Protein AF-A0A9D2I1Z8-F1 (afdb_monomer_lite)

InterPro domains:
  IPR029052 Metallo-dependent phosphatase-like [G3DSA:3.60.21.10] (1-65)
  IPR029052 Metallo-dependent phosphatase-like [SSF56300] (2-64)

pLDDT: mean 95.26, std 3.92, range [72.06, 98.44]

Organism: NCBI:txid2838627

Secondary structure (DSSP, 8-state):
-PPEEEEEE---TT--SSEETTTTEE-S-SHHHHHHHHHHHHHHSEEEEEE-S--SSSSHHHHH-

Sequence (65 aa):
MKKLKFICTTDIHGTIHPLDFSSNQAVDYGLSRFSTYLKKERQDHDVILIDNGDVNQGSPFVTYA

Structure (mmCIF, N/CA/C/O backbone):
data_AF-A0A9D2I1Z8-F1
#
_entry.id   AF-A0A9D2I1Z8-F1
#
loop_
_atom_site.group_PDB
_atom_site.id
_atom_site.type_symbol
_atom_site.label_atom_id
_atom_site.label_alt_id
_atom_site.label_comp_id
_atom_site.label_asym_id
_atom_site.label_entity_id
_atom_site.label_seq_id
_atom_site.pdbx_PDB_ins_code
_atom_site.Cartn_x
_atom_site.Cartn_y
_atom_site.Cartn_z
_atom_site.occupancy
_atom_site.B_iso_or_equiv
_atom_site.auth_seq_id
_atom_site.auth_comp_id
_atom_site.auth_asym_id
_atom_site.auth_atom_id
_atom_site.pdbx_PDB_model_num
ATOM 1 N N . MET A 1 1 ? -18.433 5.117 21.883 1.00 82.25 1 MET A N 1
ATOM 2 C CA . MET A 1 1 ? -18.768 4.738 20.492 1.00 82.25 1 MET A CA 1
ATOM 3 C C . MET A 1 1 ? -17.540 4.942 19.631 1.00 82.25 1 MET A C 1
ATOM 5 O O . MET A 1 1 ? -16.898 5.978 19.785 1.00 82.25 1 MET A O 1
ATOM 9 N N . LYS A 1 2 ? -17.206 3.981 18.764 1.00 90.75 2 LYS A N 1
ATOM 10 C CA . LYS A 1 2 ? -16.187 4.196 17.731 1.00 90.75 2 LYS A CA 1
ATOM 11 C C . LYS A 1 2 ? -16.714 5.204 16.705 1.00 90.75 2 LYS A C 1
ATOM 13 O O . LYS A 1 2 ? -17.918 5.273 16.466 1.00 90.75 2 LYS A O 1
ATOM 18 N N . LYS A 1 3 ? -15.827 6.034 16.151 1.00 96.44 3 LYS A N 1
ATOM 19 C CA . LYS A 1 3 ? -16.169 6.921 15.026 1.00 96.44 3 LYS A CA 1
ATOM 20 C C . LYS A 1 3 ? -16.040 6.136 13.722 1.00 96.44 3 LYS A C 1
ATOM 22 O O . LYS A 1 3 ? -15.075 5.387 13.577 1.00 96.44 3 LYS A O 1
ATOM 27 N N . LEU A 1 4 ? -16.964 6.359 12.789 1.00 98.06 4 LEU A N 1
ATOM 28 C CA . LEU A 1 4 ? -16.837 5.880 11.415 1.00 98.06 4 LEU A CA 1
ATOM 29 C C . LEU A 1 4 ? -15.743 6.685 10.699 1.00 98.06 4 LEU A C 1
ATOM 31 O O . LEU A 1 4 ? -15.777 7.918 10.718 1.00 98.06 4 LEU A O 1
ATOM 35 N N . LYS A 1 5 ? -14.778 6.000 10.083 1.00 98.19 5 LYS A N 1
ATOM 36 C CA . LYS A 1 5 ? -13.658 6.603 9.353 1.00 98.19 5 LYS A CA 1
ATOM 37 C C . LYS A 1 5 ? -13.605 6.058 7.929 1.00 98.19 5 LYS A C 1
ATOM 39 O O . LYS A 1 5 ? -13.537 4.848 7.726 1.00 98.19 5 LYS A O 1
ATOM 44 N N . PHE A 1 6 ? -13.600 6.963 6.957 1.00 98.31 6 PHE A N 1
ATOM 45 C CA . PHE A 1 6 ? -13.347 6.638 5.558 1.00 98.31 6 PHE A CA 1
ATOM 46 C C . PHE A 1 6 ? -11.858 6.822 5.276 1.00 98.31 6 PHE A C 1
ATOM 48 O O . PHE A 1 6 ? -11.291 7.868 5.592 1.00 98.31 6 PHE A O 1
ATOM 55 N N . ILE A 1 7 ? -11.227 5.795 4.721 1.00 98.19 7 ILE A N 1
ATOM 56 C CA . ILE A 1 7 ? -9.835 5.828 4.272 1.00 98.19 7 ILE A CA 1
ATOM 57 C C . ILE A 1 7 ? -9.849 5.492 2.788 1.00 98.19 7 ILE A C 1
ATOM 59 O O . ILE A 1 7 ? -10.440 4.486 2.405 1.00 98.19 7 ILE A O 1
ATOM 63 N N . CYS A 1 8 ? -9.205 6.323 1.973 1.00 98.00 8 CYS A N 1
ATOM 64 C CA . CYS A 1 8 ? -9.160 6.143 0.528 1.00 98.00 8 CYS A CA 1
ATOM 65 C C . CYS A 1 8 ? -7.715 5.978 0.052 1.00 98.00 8 CYS A C 1
ATOM 67 O O . CYS A 1 8 ? -6.842 6.743 0.463 1.00 98.00 8 CYS A O 1
ATOM 69 N N . THR A 1 9 ? -7.481 5.005 -0.820 1.00 97.62 9 THR A N 1
ATOM 70 C CA . THR A 1 9 ? -6.277 4.898 -1.654 1.00 97.62 9 THR A CA 1
ATOM 71 C C . THR A 1 9 ? -6.625 5.242 -3.101 1.00 97.62 9 THR A C 1
ATOM 73 O O . THR A 1 9 ? -7.796 5.241 -3.471 1.00 97.62 9 THR A O 1
ATOM 76 N N . THR A 1 10 ? -5.633 5.610 -3.905 1.00 97.44 10 THR A N 1
ATOM 77 C CA . THR A 1 10 ? -5.782 5.934 -5.332 1.00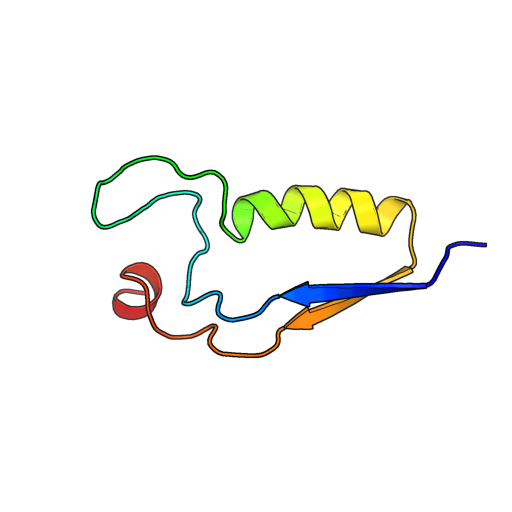 97.44 10 THR A CA 1
ATOM 78 C C . THR A 1 10 ? -4.443 5.707 -6.012 1.00 97.44 10 THR A C 1
ATOM 80 O O . THR A 1 10 ? -3.416 5.805 -5.331 1.00 97.44 10 THR A O 1
ATOM 83 N N . ASP A 1 11 ? -4.455 5.400 -7.310 1.00 96.94 11 ASP A N 1
ATOM 84 C CA . ASP A 1 11 ? -3.259 5.395 -8.164 1.00 96.94 11 ASP A CA 1
ATOM 85 C C . ASP A 1 11 ? -2.115 4.576 -7.545 1.00 96.94 11 ASP A C 1
ATOM 87 O O . ASP A 1 11 ? -0.952 4.978 -7.502 1.00 96.94 11 ASP A O 1
ATOM 91 N N . ILE A 1 12 ? -2.455 3.413 -6.979 1.00 96.94 12 ILE A N 1
ATOM 92 C CA . ILE A 1 12 ? -1.463 2.547 -6.330 1.00 96.94 12 ILE A CA 1
ATOM 93 C C . ILE A 1 12 ? -0.456 2.050 -7.364 1.00 96.94 12 ILE A C 1
ATOM 95 O O . ILE A 1 12 ? 0.705 1.817 -7.027 1.00 96.94 12 ILE A O 1
ATOM 99 N N . HIS A 1 13 ? -0.900 1.846 -8.601 1.00 96.50 13 HIS A N 1
ATOM 100 C CA . HIS A 1 13 ? -0.095 1.360 -9.706 1.00 96.50 13 HIS A CA 1
ATOM 101 C C . HIS A 1 13 ? 0.732 0.101 -9.376 1.00 96.50 13 HIS A C 1
ATOM 103 O O . HIS A 1 13 ? 1.906 -0.020 -9.720 1.00 96.50 13 HIS A O 1
ATOM 109 N N . GLY A 1 14 ? 0.168 -0.845 -8.619 1.00 94.56 14 GLY A N 1
ATOM 110 C CA . GLY A 1 14 ? 0.894 -2.039 -8.174 1.00 94.56 14 GLY A CA 1
ATOM 111 C C . GLY A 1 14 ? 2.013 -1.803 -7.146 1.00 94.56 14 GLY A C 1
ATOM 112 O O . GLY A 1 14 ? 2.812 -2.706 -6.898 1.00 94.56 14 GLY A O 1
ATOM 113 N N . THR A 1 15 ? 2.083 -0.627 -6.516 1.00 96.06 15 THR A N 1
ATOM 114 C CA . THR A 1 15 ? 3.093 -0.279 -5.502 1.00 96.06 15 THR A CA 1
ATOM 115 C C . THR A 1 15 ? 2.819 -0.991 -4.170 1.00 96.06 15 THR A C 1
ATOM 117 O O . THR A 1 15 ? 2.327 -0.421 -3.190 1.00 96.06 15 THR A O 1
ATOM 120 N N . ILE A 1 16 ? 3.110 -2.293 -4.128 1.00 94.81 16 ILE A N 1
ATOM 121 C CA . ILE A 1 16 ? 2.892 -3.143 -2.949 1.00 94.81 16 ILE A CA 1
ATOM 122 C C . ILE A 1 16 ? 4.070 -3.051 -1.972 1.00 94.81 16 ILE A C 1
ATOM 124 O O . ILE A 1 16 ? 3.886 -2.866 -0.760 1.00 94.81 16 ILE A O 1
ATOM 128 N N . HIS A 1 17 ? 5.287 -3.184 -2.493 1.00 94.88 17 HIS A N 1
ATOM 129 C CA . HIS A 1 17 ? 6.520 -3.189 -1.711 1.00 94.88 17 HIS A CA 1
ATOM 130 C C . HIS A 1 17 ? 7.043 -1.765 -1.479 1.00 94.88 17 HIS A C 1
ATOM 132 O O . HIS A 1 17 ? 6.818 -0.898 -2.320 1.00 94.88 17 HIS A O 1
ATOM 138 N N . PRO A 1 18 ? 7.771 -1.513 -0.376 1.00 95.38 18 PRO A N 1
ATOM 139 C CA . PRO A 1 18 ? 8.405 -0.228 -0.121 1.00 95.38 18 PRO A CA 1
ATOM 140 C C . PRO A 1 18 ? 9.750 -0.156 -0.853 1.00 95.38 18 PRO A C 1
ATOM 142 O O . PRO A 1 18 ? 10.798 0.042 -0.240 1.00 95.38 18 PRO A O 1
ATOM 145 N N . LEU A 1 19 ? 9.715 -0.390 -2.165 1.00 95.19 19 LEU A N 1
ATOM 146 C CA . LEU A 1 19 ? 10.871 -0.436 -3.053 1.00 95.19 19 LEU A CA 1
ATOM 147 C C . LEU A 1 19 ? 10.562 0.355 -4.325 1.00 95.19 19 LEU A C 1
ATOM 149 O O . LEU A 1 19 ? 9.558 0.094 -4.987 1.00 95.19 19 LEU A O 1
ATOM 153 N N . ASP A 1 20 ? 11.455 1.266 -4.690 1.00 94.19 20 ASP A N 1
ATOM 154 C CA . ASP A 1 20 ? 11.502 1.831 -6.033 1.00 94.19 20 ASP A CA 1
ATOM 155 C C . ASP A 1 20 ? 12.266 0.872 -6.953 1.00 94.19 20 ASP A C 1
ATOM 157 O O . ASP A 1 20 ? 13.473 0.667 -6.814 1.00 94.19 20 ASP A O 1
ATOM 161 N N . PHE A 1 21 ? 11.551 0.277 -7.907 1.00 91.56 21 PHE A N 1
ATOM 162 C CA . PHE A 1 21 ? 12.115 -0.683 -8.854 1.00 91.56 21 PHE A CA 1
ATOM 163 C C . PHE A 1 21 ? 13.106 -0.060 -9.848 1.00 91.56 21 PHE A C 1
ATOM 165 O O . PHE A 1 21 ? 13.907 -0.792 -10.424 1.00 91.56 21 PHE A O 1
ATOM 172 N N . SER A 1 22 ? 13.066 1.258 -10.069 1.00 92.12 22 SER A N 1
ATOM 173 C CA . SER A 1 22 ? 13.973 1.934 -11.005 1.00 92.12 22 SER A CA 1
ATOM 174 C C . SER A 1 22 ? 15.370 2.133 -10.415 1.00 92.12 22 SER A C 1
ATOM 176 O O . SER A 1 22 ? 16.372 1.941 -11.102 1.00 92.12 22 SER A O 1
ATOM 178 N N . SER A 1 23 ? 15.437 2.474 -9.127 1.00 95.31 23 SER A N 1
ATOM 179 C CA . SER A 1 23 ? 16.680 2.759 -8.403 1.00 95.31 23 SER A CA 1
ATOM 180 C C . SER A 1 23 ? 17.135 1.616 -7.488 1.00 95.31 23 SER A C 1
ATOM 182 O O . SER A 1 23 ? 18.254 1.643 -6.970 1.00 95.31 23 SER A O 1
ATOM 184 N N . ASN A 1 24 ? 16.279 0.610 -7.284 1.00 94.56 24 ASN A N 1
ATOM 185 C CA . ASN A 1 24 ? 16.453 -0.467 -6.311 1.00 94.56 24 ASN A CA 1
ATOM 186 C C . ASN A 1 24 ? 16.695 0.060 -4.880 1.00 94.56 24 ASN A C 1
ATOM 188 O O . ASN A 1 24 ? 17.486 -0.502 -4.121 1.00 94.56 24 ASN A O 1
ATOM 192 N N . GLN A 1 25 ? 16.040 1.170 -4.525 1.00 97.44 25 GLN A N 1
ATOM 193 C CA . GLN A 1 25 ? 16.130 1.795 -3.205 1.00 97.44 25 GLN A CA 1
ATOM 194 C C . GLN A 1 25 ? 14.833 1.636 -2.420 1.00 97.44 25 GLN A C 1
ATOM 196 O O . GLN A 1 25 ? 13.736 1.599 -2.979 1.00 97.44 25 GLN A O 1
ATOM 201 N N . ALA A 1 26 ? 14.961 1.567 -1.096 1.00 96.75 26 ALA A N 1
ATOM 202 C CA . ALA A 1 26 ? 13.806 1.571 -0.214 1.00 96.75 26 ALA A CA 1
ATOM 203 C C . ALA A 1 26 ? 13.080 2.923 -0.277 1.00 96.75 26 ALA A C 1
ATOM 205 O O . ALA A 1 26 ? 13.713 3.978 -0.305 1.00 96.75 26 ALA A O 1
ATOM 206 N N . VAL A 1 27 ? 11.752 2.879 -0.231 1.00 95.06 27 VAL A N 1
ATOM 207 C CA . VAL A 1 27 ? 10.887 4.064 -0.188 1.00 95.06 27 VAL A CA 1
ATOM 208 C C . VAL A 1 27 ? 9.974 4.024 1.032 1.00 95.06 27 VAL A C 1
ATOM 210 O O . VAL A 1 27 ? 9.779 2.987 1.668 1.00 95.06 27 VAL A O 1
ATOM 213 N N . ASP A 1 28 ? 9.411 5.170 1.397 1.00 94.44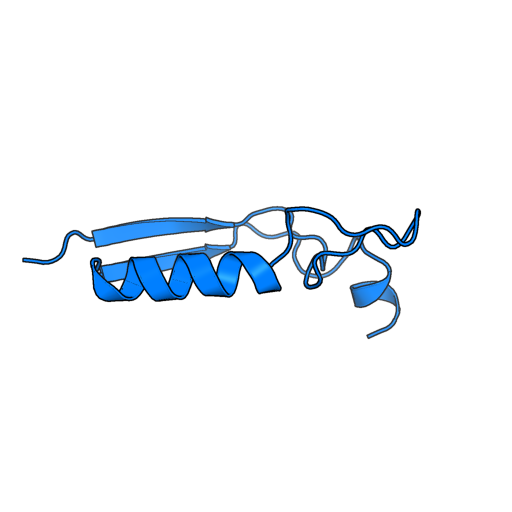 28 ASP A N 1
ATOM 214 C CA . ASP A 1 28 ? 8.559 5.322 2.576 1.00 94.44 28 ASP A CA 1
ATOM 215 C C . ASP A 1 28 ? 7.057 5.138 2.290 1.00 94.44 28 ASP A C 1
ATOM 217 O O . ASP A 1 28 ? 6.237 5.265 3.208 1.00 94.44 28 ASP A O 1
ATOM 221 N N . TYR A 1 29 ? 6.708 4.729 1.069 1.00 92.75 29 TYR A N 1
ATOM 222 C CA . TYR A 1 29 ? 5.351 4.427 0.612 1.00 92.75 29 TYR A CA 1
ATOM 223 C C . TYR A 1 29 ? 5.169 2.946 0.216 1.00 92.75 29 TYR A C 1
ATOM 225 O O . TYR A 1 29 ? 6.085 2.133 0.330 1.00 92.75 29 TYR A O 1
ATOM 233 N N . GLY A 1 30 ? 3.948 2.577 -0.182 1.00 94.75 30 GLY A N 1
ATOM 234 C CA . GLY A 1 30 ? 3.569 1.224 -0.608 1.00 94.75 30 GLY A CA 1
ATOM 235 C C . GLY A 1 30 ? 2.586 0.516 0.335 1.00 94.75 30 GLY A C 1
ATOM 236 O O . GLY A 1 30 ? 2.560 0.751 1.550 1.00 94.75 30 GLY A O 1
ATOM 237 N N . LEU A 1 31 ? 1.761 -0.377 -0.224 1.00 96.38 31 LEU A N 1
ATOM 238 C CA . LEU A 1 31 ? 0.652 -1.011 0.508 1.00 96.38 31 LEU A CA 1
ATOM 239 C C . LEU A 1 31 ? 1.090 -1.849 1.718 1.00 96.38 31 LEU A C 1
ATOM 241 O O . LEU A 1 31 ? 0.378 -1.918 2.722 1.00 96.38 31 LEU A O 1
ATOM 245 N N . SER A 1 32 ? 2.273 -2.461 1.664 1.00 94.62 32 SER A N 1
ATOM 246 C CA . SER A 1 32 ? 2.848 -3.205 2.794 1.00 94.62 32 SER A CA 1
ATOM 247 C C . SER A 1 32 ? 3.003 -2.332 4.048 1.00 94.62 32 SER A C 1
ATOM 249 O O . SER A 1 32 ? 2.654 -2.768 5.148 1.00 94.62 32 SER A O 1
ATOM 251 N N . ARG A 1 33 ? 3.429 -1.072 3.898 1.00 94.00 33 ARG A N 1
ATOM 252 C CA . ARG A 1 33 ? 3.530 -0.100 5.001 1.00 94.00 33 ARG A CA 1
ATOM 253 C C . ARG A 1 33 ? 2.155 0.396 5.435 1.00 94.00 33 ARG A C 1
ATOM 255 O O . ARG A 1 33 ? 1.857 0.398 6.633 1.00 94.00 33 ARG A O 1
ATOM 262 N N . PHE A 1 34 ? 1.293 0.722 4.468 1.00 96.38 34 PHE A N 1
ATOM 263 C CA . PHE A 1 34 ? -0.099 1.104 4.719 1.00 96.38 34 PHE A CA 1
ATOM 264 C C . PHE A 1 34 ? -0.854 0.053 5.548 1.00 96.38 34 PHE A C 1
ATOM 266 O O . PHE A 1 34 ? -1.639 0.408 6.425 1.00 96.38 34 PHE A O 1
ATOM 273 N N . SER A 1 35 ? -0.561 -1.240 5.365 1.00 96.19 35 SER A N 1
ATOM 274 C CA . SER A 1 35 ? -1.195 -2.321 6.131 1.00 96.19 35 SER A CA 1
ATOM 275 C C . SER A 1 35 ? -1.029 -2.174 7.652 1.00 96.19 35 SER A C 1
ATOM 277 O O . SER A 1 35 ? -1.948 -2.492 8.409 1.00 96.19 35 SER A O 1
ATOM 279 N N . THR A 1 36 ? 0.111 -1.647 8.114 1.00 95.69 36 THR A N 1
ATOM 280 C CA . THR A 1 36 ? 0.368 -1.401 9.543 1.00 95.69 36 THR A CA 1
ATOM 281 C C . THR A 1 36 ? -0.480 -0.244 10.057 1.00 95.69 36 THR A C 1
ATOM 283 O O . THR A 1 36 ? -1.068 -0.343 11.134 1.00 95.69 36 THR A O 1
ATOM 286 N N . TYR A 1 37 ? -0.575 0.835 9.278 1.00 96.00 37 TYR A N 1
ATOM 287 C CA . TYR A 1 37 ? -1.434 1.978 9.579 1.00 96.00 37 TYR A CA 1
ATOM 288 C C . TYR A 1 37 ? -2.908 1.553 9.660 1.00 96.00 37 TYR A C 1
ATOM 290 O O . TYR A 1 37 ? -3.557 1.761 10.682 1.00 96.00 37 TYR A O 1
ATOM 298 N N . LEU A 1 38 ? -3.403 0.843 8.644 1.00 97.62 38 LEU A N 1
ATOM 299 C CA . LEU A 1 38 ? -4.787 0.376 8.578 1.00 97.62 38 LEU A CA 1
ATOM 300 C C . LEU A 1 38 ? -5.164 -0.538 9.754 1.00 97.62 38 LEU A C 1
ATOM 302 O O . LEU A 1 38 ? -6.276 -0.451 10.275 1.00 97.62 38 LEU A O 1
ATOM 306 N N . LYS A 1 39 ? -4.249 -1.415 10.189 1.00 97.50 39 LYS A N 1
ATOM 307 C CA . LYS A 1 39 ? -4.468 -2.272 11.364 1.00 97.50 39 LYS A CA 1
ATOM 308 C C . LYS A 1 39 ? -4.673 -1.455 12.639 1.00 97.50 39 LYS A C 1
ATOM 310 O O . LYS A 1 39 ? -5.566 -1.798 13.404 1.00 97.50 39 LYS A O 1
ATOM 315 N N . LYS A 1 40 ? -3.892 -0.388 12.846 1.00 97.12 40 LYS A N 1
ATOM 316 C CA . LYS A 1 40 ? -4.054 0.520 13.996 1.00 97.12 40 LYS A CA 1
ATOM 317 C C . LYS A 1 40 ? -5.388 1.257 13.930 1.00 97.12 40 LYS A C 1
ATOM 319 O O . LYS A 1 40 ? -6.153 1.230 14.880 1.00 97.12 40 LYS A O 1
ATOM 324 N N . GLU A 1 41 ? -5.728 1.810 12.771 1.00 97.62 41 GLU A N 1
ATOM 325 C CA . GLU A 1 41 ? -6.988 2.541 12.582 1.00 97.62 41 GLU A CA 1
ATOM 326 C C . GLU A 1 41 ? -8.227 1.684 12.878 1.00 97.62 41 GLU A C 1
ATOM 328 O O . GLU A 1 41 ? -9.177 2.149 13.500 1.00 97.62 41 GLU A O 1
ATOM 333 N N . ARG A 1 42 ? -8.201 0.398 12.509 1.00 97.44 42 ARG A N 1
ATOM 334 C CA . ARG A 1 42 ? -9.290 -0.553 12.799 1.00 97.44 42 ARG A CA 1
ATOM 335 C C . ARG A 1 42 ? -9.429 -0.911 14.286 1.00 97.44 42 ARG A C 1
ATOM 337 O O . ARG A 1 42 ? -10.479 -1.413 14.694 1.00 97.44 42 ARG A O 1
ATOM 344 N N . GLN A 1 43 ? -8.404 -0.675 15.109 1.00 97.44 43 GLN A N 1
ATOM 345 C CA . GLN A 1 43 ? -8.505 -0.869 16.560 1.00 97.44 43 GLN A CA 1
ATOM 346 C C . GLN A 1 43 ? -9.392 0.212 17.188 1.00 97.44 43 GLN A C 1
ATOM 348 O O . GLN A 1 43 ? -10.273 -0.120 17.985 1.00 97.44 43 GLN A O 1
ATOM 353 N N . ASP A 1 44 ? -9.250 1.459 16.736 1.00 96.69 44 ASP A N 1
ATOM 354 C CA . ASP A 1 44 ? -9.886 2.634 17.346 1.00 96.69 44 ASP A CA 1
ATOM 355 C C . ASP A 1 44 ? -11.173 3.086 16.630 1.00 96.69 44 ASP A C 1
ATOM 357 O O . ASP A 1 44 ? -12.049 3.711 17.237 1.00 96.69 44 ASP A O 1
ATOM 361 N N . HIS A 1 45 ? -11.328 2.735 15.350 1.00 97.75 45 HIS A N 1
ATOM 362 C CA . HIS A 1 45 ? -12.407 3.210 14.481 1.00 97.75 45 HIS A CA 1
ATOM 363 C C . HIS A 1 45 ? -13.143 2.074 13.764 1.00 97.75 45 HIS A C 1
ATOM 365 O O . HIS A 1 45 ? -12.590 0.997 13.533 1.00 97.75 45 HIS A O 1
ATOM 371 N N . AS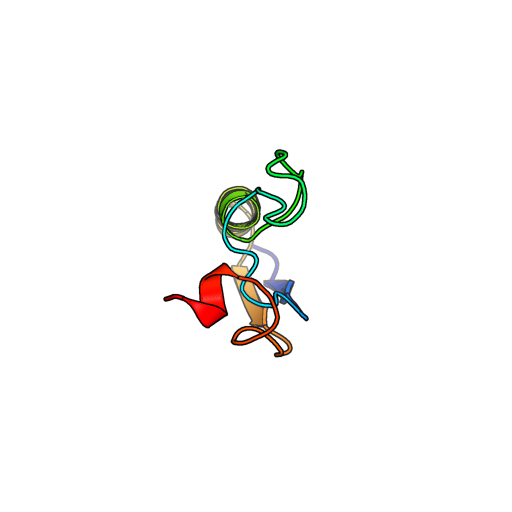P A 1 46 ? -14.389 2.347 13.371 1.00 98.19 46 ASP A N 1
ATOM 372 C CA . ASP A 1 46 ? -15.081 1.549 12.359 1.00 98.19 46 ASP A CA 1
ATOM 373 C C . ASP A 1 46 ? -14.630 2.084 10.999 1.00 98.19 46 ASP A C 1
ATOM 375 O O . ASP A 1 46 ? -14.867 3.247 10.677 1.00 98.19 46 ASP A O 1
ATOM 379 N N . VAL A 1 47 ? -13.897 1.279 10.232 1.00 98.44 47 VAL A N 1
ATOM 380 C CA . VAL A 1 47 ? -13.199 1.753 9.028 1.00 98.44 47 VAL A CA 1
ATOM 381 C C . VAL A 1 47 ? -13.871 1.232 7.766 1.00 98.44 47 VAL A C 1
ATOM 383 O O . VAL A 1 47 ? -13.975 0.020 7.577 1.00 98.44 47 VAL A O 1
ATOM 386 N N . ILE A 1 48 ? -14.218 2.147 6.861 1.00 98.44 48 ILE A N 1
ATOM 387 C CA . ILE A 1 48 ? -14.504 1.847 5.456 1.00 98.44 48 ILE A CA 1
ATOM 388 C C . ILE A 1 48 ? -13.255 2.215 4.652 1.00 98.44 48 ILE A C 1
ATOM 390 O O . ILE A 1 48 ? -12.855 3.378 4.612 1.00 98.44 48 ILE A O 1
ATOM 394 N N . LEU A 1 49 ? -12.625 1.208 4.047 1.00 98.19 49 LEU A N 1
ATOM 395 C CA . LEU A 1 49 ? -11.504 1.389 3.128 1.00 98.19 49 LEU A CA 1
ATOM 396 C C . LEU A 1 49 ? -12.033 1.360 1.695 1.00 98.19 49 LEU A C 1
ATOM 398 O O . LEU A 1 49 ? -12.722 0.411 1.324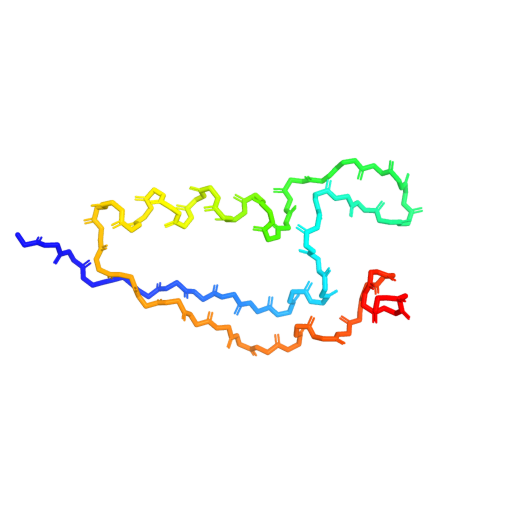 1.00 98.19 49 LEU A O 1
ATOM 402 N N . ILE A 1 50 ? -11.691 2.378 0.917 1.00 98.38 50 ILE A N 1
ATOM 403 C CA . ILE A 1 50 ? -12.065 2.528 -0.488 1.00 98.38 50 ILE A CA 1
ATOM 404 C C . ILE A 1 50 ? -10.779 2.654 -1.297 1.00 98.38 50 ILE A C 1
ATOM 406 O O . ILE A 1 50 ? -9.835 3.305 -0.859 1.00 98.38 50 ILE A O 1
ATOM 410 N N . ASP A 1 51 ? -10.749 2.046 -2.473 1.00 97.75 51 ASP A N 1
ATOM 411 C CA . ASP A 1 51 ? -9.726 2.322 -3.471 1.00 9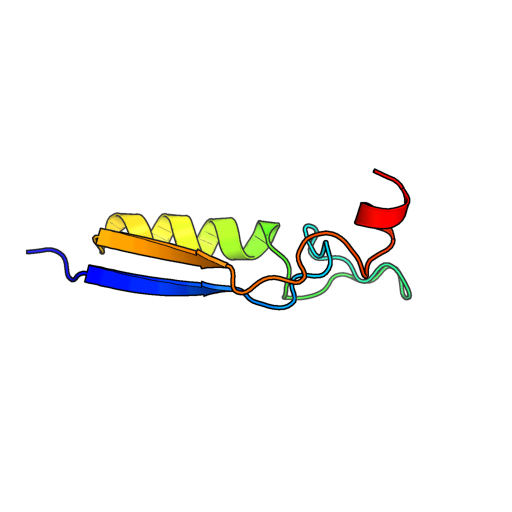7.75 51 ASP A CA 1
ATOM 412 C C . ASP A 1 51 ? -10.364 3.044 -4.663 1.00 97.75 51 ASP A C 1
ATOM 414 O O . ASP A 1 51 ? -11.457 2.676 -5.094 1.00 97.75 51 ASP A O 1
ATOM 418 N N . ASN A 1 52 ? -9.712 4.099 -5.144 1.00 98.00 52 ASN A N 1
ATOM 419 C CA . ASN A 1 52 ? -10.210 4.984 -6.195 1.00 98.00 52 ASN A CA 1
ATOM 420 C C . ASN A 1 52 ? -9.709 4.594 -7.601 1.00 98.00 52 ASN A C 1
ATOM 422 O O . ASN A 1 52 ? -9.881 5.358 -8.547 1.00 98.00 52 ASN A O 1
ATOM 426 N N . GLY A 1 53 ? -9.138 3.398 -7.765 1.00 97.25 53 GLY A N 1
ATOM 427 C CA . GLY A 1 53 ? -8.748 2.863 -9.067 1.00 97.25 53 GLY A CA 1
ATOM 428 C C . GLY A 1 53 ? -7.256 2.986 -9.373 1.00 97.25 53 GLY A C 1
ATOM 429 O O . GLY A 1 53 ? -6.446 3.363 -8.526 1.00 97.25 53 GLY A O 1
ATOM 430 N N . ASP A 1 54 ? -6.898 2.589 -10.597 1.00 97.00 54 ASP A N 1
ATOM 431 C CA . ASP A 1 54 ? -5.519 2.503 -11.100 1.00 97.00 54 ASP A CA 1
ATOM 432 C C . ASP A 1 54 ? -4.585 1.636 -10.237 1.00 97.00 54 ASP A C 1
ATOM 434 O O . ASP A 1 54 ? -3.404 1.906 -10.027 1.00 97.00 54 ASP A O 1
ATOM 438 N N . VAL A 1 55 ? -5.124 0.514 -9.757 1.00 96.00 55 VAL A N 1
ATOM 439 C CA . VAL A 1 55 ? -4.381 -0.482 -8.970 1.00 96.00 55 VAL A CA 1
ATOM 440 C C . VAL A 1 55 ? -3.556 -1.448 -9.824 1.00 96.00 55 VAL A C 1
ATOM 442 O O . VAL A 1 55 ? -2.507 -1.905 -9.376 1.00 96.00 55 VAL A O 1
ATOM 445 N N . ASN A 1 56 ? -4.020 -1.805 -11.022 1.00 94.44 56 ASN A N 1
ATOM 446 C CA . ASN A 1 56 ? -3.598 -3.017 -11.741 1.00 94.44 56 ASN A CA 1
ATOM 447 C C . ASN A 1 56 ? -2.592 -2.791 -12.890 1.00 94.44 56 ASN A C 1
ATOM 449 O O . ASN A 1 56 ? -2.439 -3.663 -13.740 1.00 94.44 56 ASN A O 1
ATOM 453 N N . GLN A 1 57 ? -1.924 -1.640 -12.940 1.00 94.12 57 GLN A N 1
ATOM 454 C CA . GLN A 1 57 ? -0.929 -1.284 -13.965 1.00 94.12 57 GLN A CA 1
ATOM 455 C C . GLN A 1 57 ? 0.153 -0.370 -13.363 1.00 94.12 57 GLN A C 1
ATOM 457 O O . GLN A 1 57 ? -0.010 0.058 -12.235 1.00 94.12 57 GLN A O 1
ATOM 462 N N . GLY A 1 58 ? 1.249 -0.065 -14.064 1.00 92.38 58 GLY A N 1
ATOM 463 C CA . GLY A 1 58 ? 2.100 1.092 -13.716 1.00 92.38 58 GLY A CA 1
ATOM 464 C C . GLY A 1 58 ? 3.308 0.836 -12.808 1.00 92.38 58 GLY A C 1
ATOM 465 O O . GLY A 1 58 ? 4.095 1.753 -12.584 1.00 92.38 58 GLY A O 1
ATOM 466 N N . SER A 1 59 ? 3.543 -0.402 -12.367 1.00 93.50 59 SER A N 1
ATOM 467 C CA . SER A 1 59 ? 4.825 -0.803 -11.768 1.00 93.50 59 SER A CA 1
ATOM 468 C C . SER A 1 59 ? 5.359 -2.098 -12.377 1.00 93.50 59 SER A C 1
ATOM 470 O O . SER A 1 59 ? 4.583 -2.918 -12.873 1.00 93.50 59 SER A O 1
ATOM 472 N N . PRO A 1 60 ? 6.681 -2.344 -12.298 1.00 94.31 60 PRO A N 1
ATOM 473 C CA . PRO A 1 60 ? 7.265 -3.608 -12.744 1.00 94.31 60 PRO A CA 1
ATOM 474 C C . PRO A 1 60 ? 6.644 -4.842 -12.081 1.00 94.31 60 PRO A C 1
ATOM 476 O O . PRO A 1 60 ? 6.600 -5.901 -12.701 1.00 94.31 60 PRO A O 1
ATOM 479 N N . PHE A 1 61 ? 6.123 -4.704 -10.856 1.00 93.50 61 PHE A N 1
ATOM 480 C CA . PHE A 1 61 ? 5.446 -5.788 -10.151 1.00 93.50 61 PHE A CA 1
ATOM 481 C C . PHE A 1 61 ? 4.222 -6.298 -10.921 1.00 93.50 61 PHE A C 1
ATOM 483 O O . PHE A 1 61 ? 4.147 -7.485 -11.209 1.00 93.50 61 PHE A O 1
ATOM 490 N N . VAL A 1 62 ? 3.303 -5.410 -11.309 1.00 94.00 62 VAL A N 1
ATOM 491 C CA . VAL A 1 62 ? 2.076 -5.789 -12.042 1.00 94.00 62 VAL A CA 1
ATOM 492 C C . VAL A 1 62 ? 2.320 -6.129 -13.512 1.00 94.00 62 VAL A C 1
ATOM 494 O O . VAL A 1 62 ? 1.456 -6.720 -14.145 1.00 94.00 62 VAL A O 1
ATOM 497 N N . THR A 1 63 ? 3.488 -5.785 -14.062 1.00 92.81 63 THR A N 1
ATOM 498 C CA . THR A 1 63 ? 3.911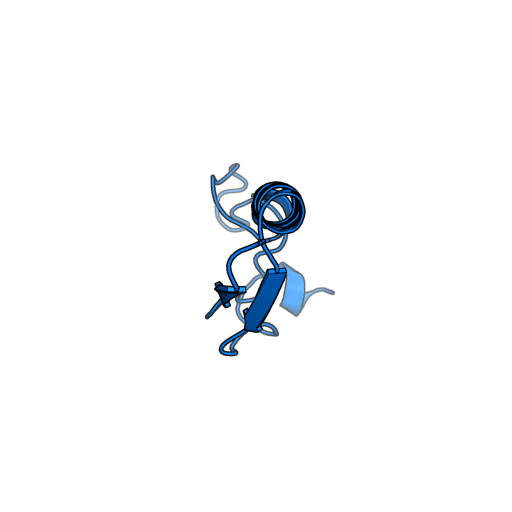 -6.253 -15.393 1.00 92.81 63 THR A CA 1
ATOM 499 C C . THR A 1 63 ? 4.396 -7.704 -15.364 1.00 92.81 63 THR A C 1
ATOM 501 O O . THR A 1 63 ? 4.253 -8.416 -16.355 1.00 92.81 63 THR A O 1
ATOM 504 N N . TYR A 1 64 ? 5.025 -8.127 -14.265 1.00 89.50 64 TYR A N 1
ATOM 505 C CA . TYR A 1 64 ? 5.611 -9.462 -14.131 1.00 89.50 64 TYR A CA 1
ATOM 506 C C . TYR A 1 64 ? 4.655 -10.496 -13.516 1.00 89.50 64 TYR A C 1
ATOM 508 O O . TYR A 1 64 ? 4.698 -11.659 -13.915 1.00 89.50 64 TYR A O 1
ATOM 516 N N . ALA A 1 65 ? 3.884 -10.086 -12.505 1.00 72.06 65 ALA A N 1
ATOM 517 C CA . ALA A 1 65 ? 3.085 -10.963 -11.648 1.00 72.06 65 ALA A CA 1
ATOM 518 C C . ALA A 1 65 ? 1.791 -11.477 -12.294 1.00 72.06 65 ALA A C 1
ATOM 520 O O . ALA A 1 65 ? 1.218 -10.771 -13.153 1.00 72.06 65 ALA A O 1
#

Foldseek 3Di:
DAAEDEAEAEQLQQQAAQADPVVRDGHPDHVVNVVVVVVVCVVRHNYDYYYPDNNQHHDPNNVVD

Radius of gyration: 13.82 Å; chains: 1; bounding box: 35×18×36 Å